Protein AF-A0A2K3JZJ0-F1 (afdb_monomer_lite)

Foldseek 3Di:
DQLQEDADDQVPPCLLVVLLCSLQVHQQHAYYHCPLNQVDALNSLVSNLVSLVVVVVVCVVPVDDPNRDHQEYHCPNNPRYDPVSVVSNCVSPVNHPV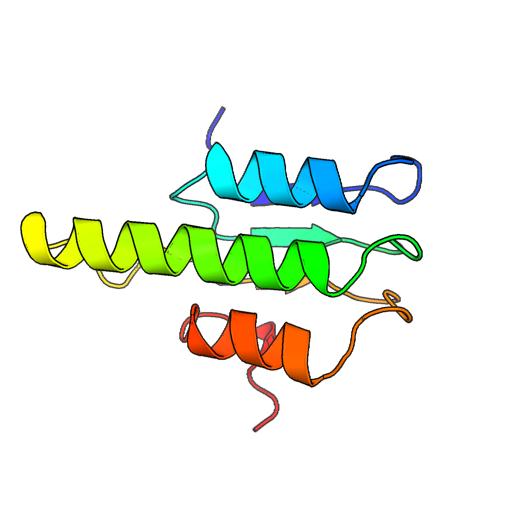PVPD

Sequence (102 aa):
MICDSATLTPMLFAADDSVIALADRCPHLRSLGLYFCKNITDRAMYSLAQSKVNNKMWRSVNGGNDEDGLRTLNISQCTSLSPSAVQAVCDSSPALHTCSGR

Radius of gyration: 12.89 Å; chains: 1; bounding box: 30×39×29 Å

Structure (mmCIF, N/CA/C/O backbone):
data_AF-A0A2K3JZJ0-F1
#
_entry.id   AF-A0A2K3JZJ0-F1
#
loop_
_atom_site.group_PDB
_atom_site.id
_atom_site.type_symbol
_atom_site.label_atom_id
_atom_site.label_alt_id
_atom_site.label_comp_id
_atom_site.label_asym_id
_atom_site.label_entity_id
_atom_site.label_seq_id
_atom_site.pdbx_PDB_ins_code
_atom_site.Cartn_x
_atom_site.Cartn_y
_atom_site.Cartn_z
_atom_site.occupancy
_atom_site.B_iso_or_equiv
_atom_site.auth_seq_id
_atom_site.auth_comp_id
_atom_site.auth_asym_id
_atom_site.auth_atom_id
_atom_site.pdbx_PDB_model_num
ATOM 1 N N . MET A 1 1 ? 19.833 -6.492 -10.865 1.00 45.44 1 MET A N 1
ATOM 2 C CA . MET A 1 1 ? 18.818 -5.625 -10.230 1.00 45.44 1 MET A CA 1
ATOM 3 C C . MET A 1 1 ? 17.987 -6.524 -9.346 1.00 45.44 1 MET A C 1
ATOM 5 O O . MET A 1 1 ? 17.348 -7.423 -9.871 1.00 45.44 1 MET A O 1
ATOM 9 N N . ILE A 1 2 ? 18.107 -6.387 -8.031 1.00 51.91 2 ILE A N 1
ATOM 10 C CA . ILE A 1 2 ? 17.410 -7.266 -7.096 1.00 51.91 2 ILE A CA 1
ATOM 11 C C . ILE A 1 2 ? 16.075 -6.588 -6.766 1.00 51.91 2 ILE A C 1
ATOM 13 O O . ILE A 1 2 ? 16.055 -5.489 -6.223 1.00 51.91 2 ILE A O 1
ATOM 17 N N . CYS A 1 3 ? 14.976 -7.217 -7.178 1.00 64.75 3 CYS A N 1
ATOM 18 C CA . CYS A 1 3 ? 13.589 -6.746 -7.068 1.00 64.75 3 CYS A CA 1
ATOM 19 C C . CYS A 1 3 ? 13.046 -6.787 -5.616 1.00 64.75 3 CYS A C 1
ATOM 21 O O . CYS A 1 3 ? 11.861 -7.022 -5.417 1.00 64.75 3 CYS A O 1
ATOM 23 N N . ASP A 1 4 ? 13.884 -6.615 -4.588 1.00 70.31 4 ASP A N 1
ATOM 24 C CA . ASP A 1 4 ? 13.450 -6.693 -3.183 1.00 70.31 4 ASP A CA 1
ATOM 25 C C . ASP A 1 4 ? 12.782 -5.398 -2.698 1.00 70.31 4 ASP A C 1
ATOM 27 O O . ASP A 1 4 ? 11.940 -5.436 -1.801 1.00 70.31 4 ASP A O 1
ATOM 31 N N . SER A 1 5 ? 13.139 -4.241 -3.267 1.00 75.12 5 SER A N 1
ATOM 32 C CA . SER A 1 5 ? 12.583 -2.943 -2.877 1.00 75.12 5 SER A CA 1
ATOM 33 C C . SER A 1 5 ? 12.380 -2.028 -4.082 1.00 75.12 5 SER A C 1
ATOM 35 O O . SER A 1 5 ? 13.263 -1.921 -4.932 1.00 75.12 5 SER A O 1
ATOM 37 N N . ALA A 1 6 ? 11.244 -1.334 -4.132 1.00 78.12 6 ALA A N 1
ATOM 38 C CA . ALA A 1 6 ? 10.946 -0.320 -5.138 1.00 78.12 6 ALA A CA 1
ATOM 39 C C . ALA A 1 6 ? 10.323 0.925 -4.491 1.00 78.12 6 ALA A C 1
ATOM 41 O O . ALA A 1 6 ? 9.507 0.813 -3.579 1.00 78.12 6 ALA A O 1
ATOM 42 N N . THR A 1 7 ? 10.672 2.115 -4.983 1.00 76.19 7 THR A N 1
ATOM 43 C CA . THR A 1 7 ? 10.076 3.384 -4.537 1.00 76.19 7 THR A CA 1
ATOM 44 C C . THR A 1 7 ? 9.586 4.162 -5.751 1.00 76.19 7 THR A C 1
ATOM 46 O O . THR A 1 7 ? 10.379 4.496 -6.629 1.00 76.19 7 THR A O 1
ATOM 49 N N . LEU A 1 8 ? 8.289 4.458 -5.792 1.00 72.25 8 LEU A N 1
ATOM 50 C CA . LEU A 1 8 ? 7.668 5.328 -6.783 1.00 72.25 8 LEU A CA 1
ATOM 51 C C . LEU A 1 8 ? 7.572 6.747 -6.218 1.00 72.25 8 LEU A C 1
ATOM 53 O O . LEU A 1 8 ? 7.144 6.956 -5.081 1.00 72.25 8 LEU A O 1
ATOM 57 N N . THR A 1 9 ? 7.999 7.723 -7.013 1.00 66.62 9 THR A N 1
ATOM 58 C CA . THR A 1 9 ? 7.922 9.147 -6.683 1.00 66.62 9 THR A CA 1
ATOM 59 C C . THR A 1 9 ? 6.691 9.784 -7.335 1.00 66.62 9 THR A C 1
ATOM 61 O O . THR A 1 9 ? 6.226 9.320 -8.380 1.00 66.62 9 THR A O 1
ATOM 64 N N . PRO A 1 10 ? 6.158 10.878 -6.761 1.00 60.53 10 PRO A N 1
ATOM 65 C CA . PRO A 1 10 ? 4.879 11.471 -7.169 1.00 60.53 10 PRO A CA 1
ATOM 66 C C . PRO A 1 10 ? 4.843 12.043 -8.595 1.00 60.53 10 PRO A C 1
ATOM 68 O O . PRO A 1 10 ? 3.781 12.434 -9.064 1.00 60.53 10 PRO A O 1
ATOM 71 N N . MET A 1 11 ? 5.978 12.098 -9.298 1.00 58.19 11 MET A N 1
ATOM 72 C CA . MET A 1 11 ? 6.056 12.582 -10.681 1.00 58.19 11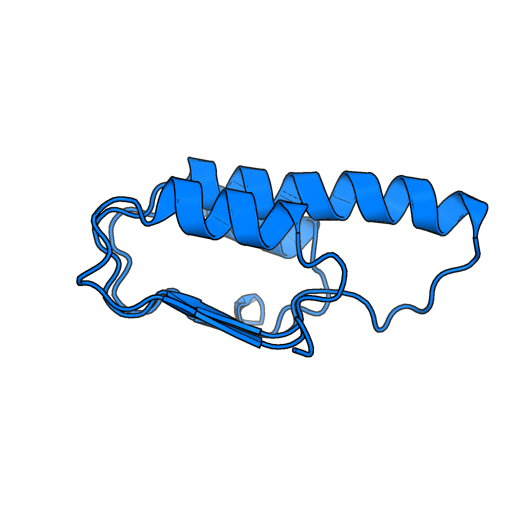 MET A CA 1
ATOM 73 C C . MET A 1 11 ? 5.648 11.525 -11.720 1.00 58.19 11 MET A C 1
ATOM 75 O O . MET A 1 11 ? 5.556 11.837 -12.906 1.00 58.19 11 MET A O 1
ATOM 79 N N . LEU A 1 12 ? 5.410 10.276 -11.304 1.00 58.94 12 LEU A N 1
ATOM 80 C CA . LEU A 1 12 ? 5.034 9.201 -12.213 1.00 58.94 12 LEU A CA 1
ATOM 81 C C . LEU A 1 12 ? 3.512 9.188 -12.418 1.00 58.94 12 LEU A C 1
ATOM 83 O O . LEU A 1 12 ? 2.757 8.686 -11.590 1.00 58.94 12 LEU A O 1
ATOM 87 N N . PHE A 1 13 ? 3.065 9.752 -13.540 1.00 55.03 13 PHE A N 1
ATOM 88 C CA . PHE A 1 13 ? 1.649 9.936 -13.890 1.00 55.03 13 PHE A CA 1
ATOM 89 C C . PHE A 1 13 ? 0.821 8.634 -13.982 1.00 55.03 13 PHE A C 1
ATOM 91 O O . PHE A 1 13 ? -0.405 8.700 -13.979 1.00 55.03 13 PHE A O 1
ATOM 98 N N . ALA A 1 14 ? 1.461 7.460 -13.991 1.00 62.44 14 ALA A N 1
ATOM 99 C CA . ALA A 1 14 ? 0.816 6.145 -14.017 1.00 62.44 14 ALA A CA 1
ATOM 100 C C . ALA A 1 14 ? 1.211 5.302 -12.789 1.00 62.44 14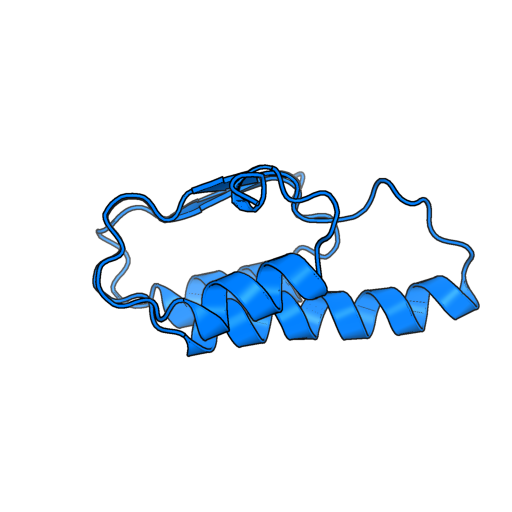 ALA A C 1
ATOM 102 O O . ALA A 1 14 ? 1.862 4.259 -12.904 1.00 62.44 14 ALA A O 1
ATOM 103 N N . ALA A 1 15 ? 0.865 5.787 -11.591 1.00 74.81 15 ALA A N 1
ATOM 104 C CA . ALA A 1 15 ? 1.191 5.113 -10.331 1.00 74.81 15 ALA A CA 1
ATOM 105 C C . ALA A 1 15 ? 0.595 3.695 -10.259 1.00 74.81 15 ALA A C 1
ATOM 107 O O . ALA A 1 15 ? 1.302 2.771 -9.863 1.00 74.81 15 ALA A O 1
ATOM 108 N N . ASP A 1 16 ? -0.652 3.507 -10.709 1.00 83.00 16 ASP A N 1
ATOM 109 C CA . ASP A 1 16 ? -1.301 2.192 -10.695 1.00 83.00 16 ASP A CA 1
ATOM 110 C C . ASP A 1 16 ? -0.590 1.188 -11.608 1.00 83.00 16 ASP A C 1
ATOM 112 O O . ASP A 1 16 ? -0.178 0.129 -11.141 1.00 83.00 16 ASP A O 1
ATOM 116 N N . ASP A 1 17 ? -0.371 1.531 -12.881 1.00 84.06 17 ASP A N 1
ATOM 117 C CA . ASP A 1 17 ? 0.308 0.647 -13.841 1.00 84.06 17 ASP A CA 1
ATOM 118 C C . ASP A 1 17 ? 1.727 0.289 -13.398 1.00 84.06 17 ASP A C 1
ATOM 120 O O . ASP A 1 17 ? 2.178 -0.840 -13.579 1.00 84.06 17 ASP A O 1
ATOM 124 N N . SER A 1 18 ? 2.423 1.232 -12.763 1.00 82.69 18 SER A N 1
ATOM 125 C CA . SER A 1 18 ? 3.767 1.001 -12.232 1.00 82.69 18 SER A CA 1
ATOM 126 C C . SER A 1 18 ? 3.753 -0.012 -11.091 1.00 82.69 18 SER A C 1
ATOM 128 O O . SER A 1 18 ? 4.599 -0.904 -11.042 1.00 82.69 18 SER A O 1
ATOM 130 N N . VAL A 1 19 ? 2.773 0.086 -10.189 1.00 83.81 19 VAL A N 1
ATOM 131 C CA . VAL A 1 19 ? 2.587 -0.883 -9.105 1.00 83.81 19 VAL A CA 1
ATOM 132 C C . VAL A 1 19 ? 2.170 -2.247 -9.643 1.00 83.81 19 VAL A C 1
ATOM 134 O O . VAL A 1 19 ? 2.709 -3.256 -9.195 1.00 83.81 19 VAL A O 1
ATOM 137 N N . ILE A 1 20 ? 1.268 -2.290 -10.625 1.00 85.50 20 ILE A N 1
ATOM 138 C CA . ILE A 1 20 ? 0.837 -3.525 -11.292 1.00 85.50 20 ILE A CA 1
ATOM 139 C C . ILE A 1 20 ? 2.039 -4.207 -11.956 1.00 85.50 20 ILE A C 1
ATOM 141 O O . ILE A 1 20 ? 2.283 -5.390 -11.730 1.00 85.50 20 ILE A O 1
ATOM 145 N N . ALA A 1 21 ? 2.841 -3.452 -12.709 1.00 83.88 21 ALA A N 1
ATOM 146 C CA . ALA A 1 21 ? 4.036 -3.967 -13.365 1.00 83.88 21 ALA A CA 1
ATOM 147 C C . ALA A 1 21 ? 5.085 -4.462 -12.360 1.00 83.88 21 ALA A C 1
ATOM 149 O O . ALA A 1 21 ? 5.729 -5.478 -12.608 1.00 83.88 21 ALA A O 1
ATOM 150 N N . LEU A 1 22 ? 5.256 -3.780 -11.222 1.00 81.50 22 LEU A N 1
ATOM 151 C CA . LEU A 1 22 ? 6.130 -4.247 -10.142 1.00 81.50 22 LEU A CA 1
ATOM 152 C C . LEU A 1 22 ? 5.599 -5.529 -9.500 1.00 81.50 22 LEU A C 1
ATOM 154 O O . LEU A 1 22 ? 6.378 -6.443 -9.258 1.00 81.50 22 LEU A O 1
ATOM 158 N N . ALA A 1 23 ? 4.293 -5.617 -9.254 1.00 80.31 23 ALA A N 1
ATOM 159 C CA . ALA A 1 23 ? 3.668 -6.811 -8.699 1.00 80.31 23 ALA A CA 1
ATOM 160 C C . ALA A 1 23 ? 3.846 -8.024 -9.622 1.00 80.31 23 ALA A C 1
ATOM 162 O O . ALA A 1 23 ? 4.055 -9.130 -9.133 1.00 80.31 23 ALA A O 1
ATOM 163 N N . ASP A 1 24 ? 3.772 -7.816 -10.935 1.00 80.81 24 ASP A N 1
ATOM 164 C CA . ASP A 1 24 ? 3.923 -8.867 -11.942 1.00 80.81 24 ASP A CA 1
ATOM 165 C C . ASP A 1 24 ? 5.395 -9.266 -12.151 1.00 80.81 24 ASP A C 1
ATOM 167 O O . ASP A 1 24 ? 5.736 -10.447 -12.181 1.00 80.81 24 ASP A O 1
ATOM 171 N N . ARG A 1 25 ? 6.303 -8.281 -12.220 1.00 78.75 25 ARG A N 1
ATOM 172 C CA . ARG A 1 25 ? 7.729 -8.517 -12.511 1.00 78.75 25 ARG A CA 1
ATOM 173 C C . ARG A 1 25 ? 8.585 -8.852 -11.291 1.00 78.75 25 ARG A C 1
ATOM 175 O O . ARG A 1 25 ? 9.656 -9.429 -11.463 1.00 78.75 25 ARG A O 1
ATOM 182 N N . CYS A 1 26 ? 8.165 -8.477 -10.084 1.00 77.44 26 CYS A N 1
ATOM 183 C CA . CYS A 1 26 ? 8.927 -8.682 -8.852 1.00 77.44 26 CYS A CA 1
ATOM 184 C C . CYS A 1 26 ? 8.160 -9.601 -7.869 1.00 77.44 26 CYS A C 1
ATOM 186 O O . CYS A 1 26 ? 7.564 -9.113 -6.906 1.00 77.44 26 CYS A O 1
ATOM 188 N N . PRO A 1 27 ? 8.215 -10.939 -8.034 1.00 73.12 27 PRO A N 1
ATOM 189 C CA . PRO A 1 27 ? 7.558 -11.887 -7.120 1.00 73.12 27 PRO A CA 1
ATOM 190 C C . PRO A 1 27 ? 8.162 -11.888 -5.703 1.00 73.12 27 PRO A C 1
ATOM 192 O O . PRO A 1 27 ? 7.472 -12.192 -4.732 1.00 73.12 27 PRO A O 1
ATOM 195 N N . HIS A 1 28 ? 9.429 -11.483 -5.574 1.00 75.00 28 HIS A N 1
ATOM 196 C CA . HIS A 1 28 ? 10.157 -11.380 -4.303 1.00 75.00 28 HIS A CA 1
ATOM 197 C C . HIS A 1 28 ? 10.115 -9.973 -3.684 1.00 75.00 28 HIS A C 1
ATOM 199 O O . HIS A 1 28 ? 10.921 -9.660 -2.815 1.00 75.00 28 HIS A O 1
ATOM 205 N N . LEU A 1 29 ? 9.207 -9.092 -4.121 1.00 77.81 29 LEU A N 1
ATOM 206 C CA . LEU A 1 29 ? 9.156 -7.720 -3.613 1.00 77.81 29 LEU A CA 1
ATOM 207 C C . LEU A 1 29 ? 8.853 -7.701 -2.107 1.00 77.81 29 LEU A C 1
ATOM 209 O O . LEU A 1 29 ? 7.775 -8.112 -1.672 1.00 77.81 29 LEU A O 1
ATOM 213 N N . ARG A 1 30 ? 9.795 -7.180 -1.313 1.00 83.19 30 ARG A N 1
ATOM 214 C CA . ARG A 1 30 ? 9.707 -7.056 0.152 1.00 83.19 30 ARG A CA 1
ATOM 215 C C . ARG A 1 30 ? 9.320 -5.651 0.592 1.00 83.19 30 ARG A C 1
ATOM 217 O O . ARG A 1 30 ? 8.656 -5.507 1.612 1.00 83.19 30 ARG A O 1
ATOM 224 N N . SER A 1 31 ? 9.707 -4.618 -0.144 1.00 84.50 31 SER A N 1
ATOM 225 C CA . SER A 1 31 ? 9.452 -3.229 0.238 1.00 84.50 31 SER A CA 1
ATOM 226 C C . SER A 1 31 ? 8.928 -2.415 -0.940 1.00 84.50 31 SER A C 1
ATOM 228 O O . SER A 1 31 ? 9.508 -2.426 -2.021 1.00 84.50 31 SER A O 1
ATOM 230 N N . LEU A 1 32 ? 7.835 -1.686 -0.733 1.00 84.81 32 LEU A N 1
ATOM 231 C CA . LEU A 1 32 ? 7.267 -0.790 -1.735 1.00 84.81 32 LEU A CA 1
ATOM 232 C C . LEU A 1 32 ? 6.964 0.579 -1.121 1.00 84.81 32 LEU A C 1
ATOM 234 O O . LEU A 1 32 ? 6.185 0.689 -0.174 1.00 84.81 32 LEU A O 1
ATOM 238 N N . GLY A 1 33 ? 7.575 1.627 -1.666 1.00 83.62 33 GLY A N 1
ATOM 239 C CA . GLY A 1 33 ? 7.325 3.016 -1.290 1.00 83.62 33 GLY A CA 1
ATOM 240 C C . GLY A 1 33 ? 6.479 3.745 -2.330 1.00 83.62 33 GLY A C 1
ATOM 241 O O . GLY A 1 33 ? 6.875 3.824 -3.485 1.00 83.62 33 GLY A O 1
ATOM 242 N N . LEU A 1 34 ? 5.341 4.302 -1.921 1.00 77.38 34 LEU A N 1
ATOM 243 C CA . LEU A 1 34 ? 4.367 5.014 -2.762 1.00 77.38 34 LEU A CA 1
ATOM 244 C C . LEU A 1 34 ? 4.127 6.421 -2.207 1.00 77.38 34 LEU A C 1
ATOM 246 O O . LEU A 1 34 ? 3.005 6.847 -1.944 1.00 77.38 34 LEU A O 1
ATOM 250 N N . TYR A 1 35 ? 5.214 7.130 -1.933 1.00 73.38 35 TYR A N 1
ATOM 251 C CA . TYR A 1 35 ? 5.160 8.387 -1.202 1.00 73.38 35 TYR A CA 1
ATOM 252 C C . TYR A 1 35 ? 4.517 9.495 -2.046 1.00 73.38 35 TYR A C 1
ATOM 254 O O . TYR A 1 35 ? 4.925 9.725 -3.183 1.00 73.38 35 TYR A O 1
ATOM 262 N N . PHE A 1 36 ? 3.524 10.200 -1.487 1.00 69.88 36 PHE A N 1
ATOM 263 C CA . PHE A 1 36 ? 2.783 11.273 -2.173 1.00 69.88 36 PHE A CA 1
ATOM 264 C C . PHE A 1 36 ? 2.084 10.861 -3.483 1.00 69.88 36 PHE A C 1
ATOM 266 O O . PHE A 1 36 ? 1.680 11.723 -4.269 1.00 69.88 36 PHE A O 1
ATOM 273 N N . CYS A 1 37 ? 1.877 9.567 -3.727 1.00 72.75 37 CYS A N 1
ATOM 274 C CA . CYS A 1 37 ? 1.125 9.098 -4.885 1.00 72.75 37 CYS A CA 1
ATOM 275 C C . CYS A 1 37 ? -0.381 9.351 -4.686 1.00 72.75 37 CYS A C 1
ATOM 277 O O . CYS A 1 37 ? -1.124 8.470 -4.277 1.00 72.75 37 CYS A O 1
ATOM 279 N N . LYS A 1 38 ? -0.864 10.560 -4.999 1.00 70.88 38 LYS A N 1
ATOM 280 C CA . LYS A 1 38 ? -2.304 10.896 -4.915 1.00 70.88 38 LYS A CA 1
ATOM 281 C C . LYS A 1 38 ? -3.163 10.192 -5.967 1.00 70.88 38 LYS A C 1
ATOM 283 O O . LYS A 1 38 ? -4.369 10.062 -5.784 1.00 70.88 38 LYS A O 1
ATOM 288 N N . ASN A 1 39 ? -2.533 9.761 -7.057 1.00 77.00 39 ASN A N 1
ATOM 289 C CA . ASN A 1 39 ? -3.199 9.125 -8.188 1.00 77.00 39 ASN A CA 1
ATOM 290 C C . ASN A 1 39 ? -3.233 7.594 -8.088 1.00 77.00 39 ASN A C 1
ATOM 292 O O . ASN A 1 39 ? -3.657 6.947 -9.039 1.00 77.00 39 ASN A O 1
ATOM 296 N N . ILE A 1 40 ? -2.740 7.019 -6.984 1.00 83.81 40 ILE A N 1
ATOM 297 C CA . ILE A 1 40 ? -2.847 5.580 -6.761 1.00 83.81 40 ILE A CA 1
ATOM 298 C C . ILE A 1 40 ? -4.241 5.242 -6.246 1.00 83.81 40 ILE A C 1
ATOM 300 O O . ILE A 1 40 ? -4.773 5.933 -5.373 1.00 83.81 40 ILE A O 1
ATOM 304 N N . THR A 1 41 ? -4.822 4.181 -6.783 1.00 87.81 41 THR A N 1
ATOM 305 C CA . THR A 1 41 ? -6.171 3.743 -6.443 1.00 87.81 41 THR A CA 1
ATOM 306 C C . THR A 1 41 ? -6.169 2.339 -5.860 1.00 87.81 41 THR A C 1
ATOM 308 O O . THR A 1 41 ? -5.172 1.609 -5.882 1.00 87.81 41 THR A O 1
ATOM 311 N N . ASP A 1 42 ? -7.333 1.926 -5.365 1.00 89.62 42 ASP A N 1
ATOM 312 C CA . ASP A 1 42 ? -7.574 0.574 -4.864 1.00 89.62 42 ASP A CA 1
ATOM 313 C C . ASP A 1 42 ? -7.170 -0.511 -5.875 1.00 89.62 42 ASP A C 1
ATOM 315 O O . ASP A 1 42 ? -6.765 -1.608 -5.491 1.00 89.62 42 ASP A O 1
ATOM 319 N N . ARG A 1 43 ? -7.215 -0.199 -7.177 1.00 89.00 43 ARG A N 1
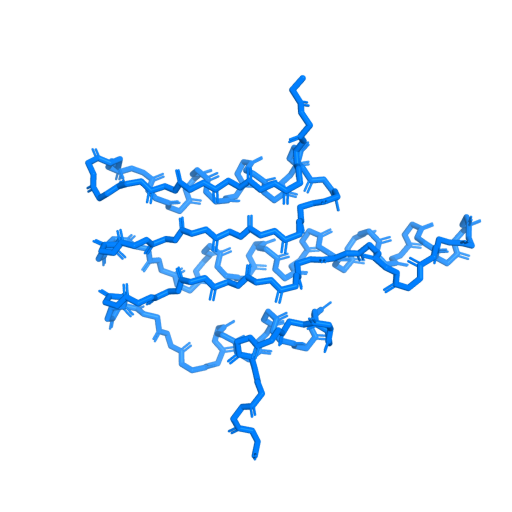ATOM 320 C CA . ARG A 1 43 ? -6.852 -1.120 -8.257 1.00 89.00 43 ARG A CA 1
ATOM 321 C C . ARG A 1 43 ? -5.401 -1.597 -8.156 1.00 89.00 43 ARG A C 1
ATOM 323 O O . ARG A 1 43 ? -5.149 -2.789 -8.337 1.00 89.00 43 ARG A O 1
ATOM 330 N N . ALA A 1 44 ? -4.467 -0.712 -7.808 1.00 87.56 44 ALA A N 1
ATOM 331 C CA . ALA A 1 44 ? -3.071 -1.083 -7.584 1.00 87.56 44 ALA A CA 1
ATOM 332 C C . ALA A 1 44 ? -2.909 -2.036 -6.395 1.00 87.56 44 ALA A C 1
ATOM 334 O O . ALA A 1 44 ? -2.189 -3.031 -6.483 1.00 87.56 44 ALA A O 1
ATOM 335 N N . MET A 1 45 ? -3.623 -1.766 -5.299 1.00 88.69 45 MET A N 1
ATOM 336 C CA . MET A 1 45 ? -3.602 -2.602 -4.096 1.00 88.69 45 MET A CA 1
ATOM 337 C C . MET A 1 45 ? -4.184 -3.991 -4.373 1.00 88.69 45 MET A C 1
ATOM 339 O O . MET A 1 45 ? -3.559 -4.999 -4.048 1.00 88.69 45 MET A O 1
ATOM 343 N N . TYR A 1 46 ? -5.328 -4.073 -5.057 1.00 89.38 46 TYR A N 1
ATOM 344 C CA . TYR A 1 46 ? -5.905 -5.358 -5.454 1.00 89.38 46 TYR A CA 1
ATOM 345 C C . TYR A 1 46 ? -4.995 -6.146 -6.397 1.00 89.38 46 TYR A C 1
ATOM 347 O O . TYR A 1 46 ? -4.957 -7.373 -6.312 1.00 89.38 46 TYR A O 1
ATOM 355 N N . SER A 1 47 ? -4.252 -5.476 -7.279 1.00 87.81 47 SER A N 1
ATOM 356 C CA . SER A 1 47 ? -3.283 -6.152 -8.144 1.00 87.81 47 SER A CA 1
ATOM 357 C C . SER A 1 47 ? -2.093 -6.705 -7.358 1.00 87.81 47 SER A C 1
ATOM 359 O O . SER A 1 47 ? -1.675 -7.835 -7.605 1.00 87.81 47 SER A O 1
ATOM 361 N N . LEU A 1 48 ? -1.568 -5.948 -6.386 1.00 83.69 48 LEU A N 1
ATOM 362 C CA . LEU A 1 48 ? -0.518 -6.425 -5.476 1.00 83.69 48 LEU A CA 1
ATOM 363 C C . LEU A 1 48 ? -0.977 -7.649 -4.678 1.00 83.69 48 LEU A C 1
ATOM 365 O O . LEU A 1 48 ? -0.241 -8.630 -4.566 1.00 83.69 48 LEU A O 1
ATOM 369 N N . ALA A 1 49 ? -2.198 -7.598 -4.144 1.00 85.00 49 ALA A N 1
ATOM 370 C CA . ALA A 1 49 ? -2.816 -8.702 -3.422 1.00 85.00 49 ALA A CA 1
ATOM 371 C C . ALA A 1 49 ? -2.944 -9.954 -4.313 1.00 85.00 49 ALA A C 1
ATOM 373 O O . ALA A 1 49 ? -2.466 -11.029 -3.951 1.00 85.00 49 ALA A O 1
ATOM 374 N N . GLN A 1 50 ? -3.501 -9.803 -5.519 1.00 83.12 50 GLN A N 1
ATOM 375 C CA . GLN A 1 50 ? -3.706 -10.909 -6.462 1.00 83.12 50 GLN A CA 1
ATOM 376 C C . GLN A 1 50 ? -2.403 -11.536 -6.966 1.00 83.12 50 GLN A C 1
ATOM 378 O O . GLN A 1 50 ? -2.305 -12.763 -7.006 1.00 83.12 50 GLN A O 1
ATOM 383 N N . SER A 1 51 ? -1.384 -10.734 -7.294 1.00 77.94 51 SER A N 1
ATOM 384 C CA . SER A 1 51 ? -0.087 -11.274 -7.732 1.00 77.94 51 SER A CA 1
ATOM 385 C C . SER A 1 51 ? 0.525 -12.208 -6.675 1.00 77.94 51 SER A C 1
ATOM 387 O O . SER A 1 51 ? 1.077 -13.273 -6.983 1.00 77.94 51 SER A O 1
ATOM 389 N N . LYS A 1 52 ? 0.340 -11.877 -5.392 1.00 70.50 52 LYS A N 1
ATOM 390 C CA . LYS A 1 52 ? 0.763 -12.738 -4.285 1.00 70.50 52 LYS A CA 1
ATOM 391 C C . LYS A 1 52 ? -0.078 -13.993 -4.113 1.00 70.50 52 LYS A C 1
ATOM 393 O O . LYS A 1 52 ? 0.482 -15.028 -3.765 1.00 70.50 52 LYS A O 1
ATOM 398 N N . VAL A 1 53 ? -1.389 -13.935 -4.337 1.00 67.50 53 VAL A N 1
ATOM 399 C CA . VAL A 1 53 ? -2.253 -15.128 -4.289 1.00 67.50 53 VAL A CA 1
ATOM 400 C C . VAL A 1 53 ? -1.836 -16.131 -5.367 1.00 67.50 53 VAL A C 1
ATOM 402 O O . VAL A 1 53 ? -1.678 -17.316 -5.068 1.00 67.50 53 VAL A O 1
ATOM 405 N N . ASN A 1 54 ? -1.532 -15.655 -6.576 1.00 64.06 54 ASN A N 1
ATOM 406 C CA . ASN A 1 54 ? -1.000 -16.499 -7.649 1.00 64.06 54 ASN A CA 1
ATOM 407 C C . ASN A 1 54 ? 0.342 -17.139 -7.255 1.00 64.06 54 ASN A C 1
ATOM 409 O O . ASN A 1 54 ? 0.556 -18.331 -7.479 1.00 64.06 54 ASN A O 1
ATOM 413 N N . ASN A 1 55 ? 1.213 -16.387 -6.574 1.00 62.47 55 ASN A N 1
ATOM 414 C CA . ASN A 1 55 ? 2.450 -16.935 -6.018 1.00 62.47 55 ASN A CA 1
ATOM 415 C C . ASN A 1 55 ? 2.203 -17.930 -4.869 1.00 62.47 55 ASN A C 1
ATOM 417 O O . ASN A 1 55 ? 2.910 -18.928 -4.787 1.00 62.47 55 ASN A O 1
ATOM 421 N N . LYS A 1 56 ? 1.201 -17.735 -3.999 1.00 62.91 56 LYS A N 1
ATOM 422 C CA . LYS A 1 56 ? 0.832 -18.713 -2.951 1.00 62.91 56 LYS A CA 1
ATOM 423 C C . LYS A 1 56 ? 0.357 -20.041 -3.543 1.00 62.91 56 LYS A C 1
ATOM 425 O O . LYS A 1 56 ? 0.725 -21.097 -3.028 1.00 62.91 56 LYS A O 1
ATOM 430 N N . MET A 1 57 ? -0.404 -19.993 -4.637 1.00 58.47 57 MET A N 1
ATOM 431 C CA . MET A 1 57 ? -0.805 -21.191 -5.381 1.00 58.47 57 MET A CA 1
ATOM 432 C C . MET A 1 57 ? 0.430 -21.936 -5.916 1.00 58.47 57 MET A C 1
ATOM 434 O O . MET A 1 57 ? 0.555 -23.137 -5.701 1.00 58.47 57 MET A O 1
ATOM 438 N N . TRP A 1 58 ? 1.395 -21.219 -6.512 1.00 49.50 58 TRP A N 1
ATOM 439 C CA . TRP A 1 58 ? 2.686 -21.783 -6.940 1.00 49.50 58 TRP A CA 1
ATOM 440 C C . TRP A 1 58 ? 3.529 -22.321 -5.766 1.00 49.50 58 TRP A C 1
ATOM 442 O O . TRP A 1 58 ? 4.174 -23.363 -5.882 1.00 49.50 58 TRP A O 1
ATOM 452 N N . ARG A 1 59 ? 3.483 -21.670 -4.597 1.00 55.75 59 ARG A N 1
ATOM 453 C CA . ARG A 1 59 ? 4.185 -22.104 -3.374 1.00 55.75 59 ARG A CA 1
ATOM 454 C C . ARG A 1 59 ? 3.673 -23.428 -2.820 1.00 55.75 59 ARG A C 1
ATOM 456 O O . ARG A 1 59 ? 4.492 -24.178 -2.299 1.00 55.75 59 ARG A O 1
ATOM 463 N N . SER A 1 60 ? 2.379 -23.741 -2.958 1.00 59.03 60 SER A N 1
ATOM 464 C CA . SER A 1 60 ? 1.854 -25.071 -2.586 1.00 59.03 60 SER A CA 1
ATOM 465 C C . SER A 1 60 ? 2.448 -26.193 -3.438 1.00 59.03 60 SER A C 1
ATOM 467 O O . SER A 1 60 ? 2.518 -27.328 -2.981 1.00 59.03 60 SER A O 1
ATOM 469 N N . VAL A 1 61 ? 2.904 -25.880 -4.655 1.00 57.78 61 VAL A N 1
ATOM 470 C CA . VAL A 1 61 ? 3.527 -26.855 -5.559 1.00 57.78 61 VAL A CA 1
ATOM 471 C C . VAL A 1 61 ? 5.029 -27.015 -5.278 1.00 57.78 61 VAL A C 1
ATOM 473 O O . VAL A 1 61 ? 5.563 -28.096 -5.492 1.00 57.78 61 VAL A O 1
ATOM 476 N N . ASN A 1 62 ? 5.709 -25.972 -4.777 1.00 55.38 62 ASN A N 1
ATOM 477 C CA . ASN A 1 62 ? 7.179 -25.930 -4.673 1.00 55.38 62 ASN A CA 1
ATOM 478 C C . ASN A 1 62 ? 7.765 -25.721 -3.260 1.00 55.38 62 ASN A C 1
ATOM 480 O O . ASN A 1 62 ? 8.974 -25.550 -3.135 1.00 55.38 62 ASN A O 1
ATOM 484 N N . GLY A 1 63 ? 6.959 -25.731 -2.192 1.00 56.03 63 GLY A N 1
ATOM 485 C CA . GLY A 1 63 ? 7.470 -25.634 -0.815 1.00 56.03 63 GLY A CA 1
ATOM 486 C C . GLY A 1 63 ? 8.213 -24.321 -0.528 1.00 56.03 63 GLY A C 1
ATOM 487 O O . GLY A 1 63 ? 9.299 -24.333 0.042 1.00 56.03 63 GLY A O 1
ATOM 488 N N . GLY A 1 64 ? 7.669 -23.185 -0.975 1.00 54.34 64 GLY A N 1
ATOM 489 C CA . GLY A 1 64 ? 8.323 -21.880 -0.824 1.00 54.34 64 GLY A CA 1
ATOM 490 C C . GLY A 1 64 ? 8.311 -21.346 0.616 1.00 54.34 64 GLY A C 1
ATOM 491 O O . GLY A 1 64 ? 7.270 -21.358 1.273 1.00 54.34 64 GLY A O 1
ATOM 492 N N . ASN A 1 65 ? 9.457 -20.826 1.066 1.00 54.94 65 ASN A N 1
ATOM 493 C CA . ASN A 1 65 ? 9.712 -20.298 2.414 1.00 54.94 65 ASN A CA 1
ATOM 494 C C . ASN A 1 65 ? 8.791 -19.114 2.775 1.00 54.94 65 ASN A C 1
ATOM 496 O O . ASN A 1 65 ? 8.554 -18.220 1.960 1.00 54.94 65 ASN A O 1
ATOM 500 N N . ASP A 1 66 ? 8.297 -19.045 4.017 1.00 57.53 66 ASP A N 1
ATOM 501 C CA . ASP A 1 66 ? 7.401 -17.993 4.564 1.00 57.53 66 ASP A CA 1
ATOM 502 C C . ASP A 1 66 ? 7.962 -16.561 4.528 1.00 57.53 66 ASP A C 1
ATOM 504 O O . ASP A 1 66 ? 7.288 -15.597 4.885 1.00 57.53 66 ASP A O 1
ATOM 508 N N . GLU A 1 67 ? 9.187 -16.401 4.037 1.00 57.75 67 GLU A N 1
ATOM 509 C CA . GLU A 1 67 ? 9.886 -15.125 3.960 1.00 57.75 67 GLU A CA 1
ATOM 510 C C . GLU A 1 67 ? 9.589 -14.330 2.685 1.00 57.75 67 GLU A C 1
ATOM 512 O O . GLU A 1 67 ? 9.888 -13.134 2.63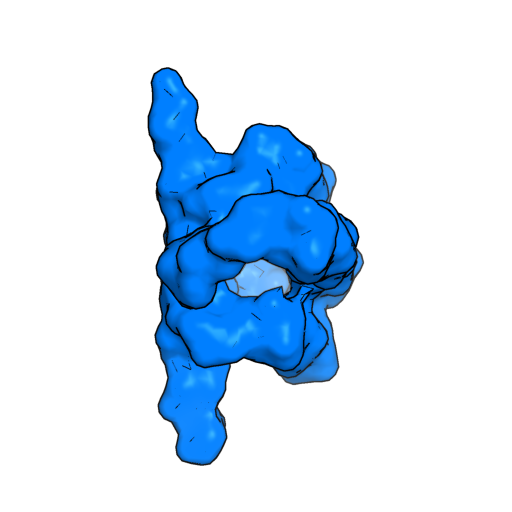0 1.00 57.75 67 GLU A O 1
ATOM 517 N N . ASP A 1 68 ? 8.999 -14.979 1.676 1.00 64.19 68 ASP A N 1
ATOM 518 C CA . ASP A 1 68 ? 8.659 -14.343 0.407 1.00 64.19 68 ASP A CA 1
ATOM 519 C C . ASP A 1 68 ? 7.333 -13.586 0.492 1.00 64.19 68 ASP A C 1
ATOM 521 O O . ASP A 1 68 ? 6.234 -14.143 0.426 1.00 64.19 68 ASP A O 1
ATOM 525 N N . GLY A 1 69 ? 7.461 -12.270 0.631 1.00 70.88 69 GLY A N 1
ATOM 526 C CA . GLY A 1 69 ? 6.374 -11.329 0.472 1.00 70.88 69 GLY A CA 1
ATOM 527 C C . GLY A 1 69 ? 6.724 -9.927 0.960 1.00 70.88 69 GLY A C 1
ATOM 528 O O . GLY A 1 69 ? 7.566 -9.734 1.826 1.00 70.88 69 GLY A O 1
ATOM 529 N N . LEU A 1 70 ? 6.005 -8.943 0.421 1.00 78.25 70 LEU A N 1
ATOM 530 C CA . LEU A 1 70 ? 5.908 -7.575 0.921 1.00 78.25 70 LEU A CA 1
ATOM 531 C C . LEU A 1 70 ? 5.840 -7.525 2.457 1.00 78.25 70 LEU A C 1
ATOM 533 O O . LEU A 1 70 ? 4.852 -7.965 3.048 1.00 78.25 70 LEU A O 1
ATOM 537 N N . ARG A 1 71 ? 6.905 -6.991 3.051 1.00 82.19 71 ARG A N 1
ATOM 538 C CA . ARG A 1 71 ? 7.104 -6.699 4.474 1.00 82.19 71 ARG A CA 1
ATOM 539 C C . ARG A 1 71 ? 6.872 -5.233 4.797 1.00 82.19 71 ARG A C 1
ATOM 541 O O . ARG A 1 71 ? 6.406 -4.922 5.888 1.00 82.19 71 ARG A O 1
ATOM 548 N N . THR A 1 72 ? 7.122 -4.342 3.842 1.00 83.69 72 THR A N 1
ATOM 549 C CA . THR A 1 72 ? 6.967 -2.899 4.034 1.00 83.69 72 THR A CA 1
ATOM 550 C C . THR A 1 72 ? 6.179 -2.296 2.880 1.00 83.69 72 THR A C 1
ATOM 552 O O . THR A 1 72 ? 6.532 -2.483 1.718 1.00 83.69 72 THR A O 1
ATOM 555 N N . LEU A 1 73 ? 5.121 -1.549 3.194 1.00 84.06 73 LEU A N 1
ATOM 556 C CA . LEU A 1 73 ? 4.338 -0.793 2.217 1.00 84.06 73 LEU A CA 1
ATOM 557 C C . LEU A 1 73 ? 4.120 0.618 2.748 1.00 84.06 73 LEU A C 1
ATOM 559 O O . LEU A 1 73 ? 3.381 0.820 3.711 1.00 84.06 73 LEU A O 1
ATOM 563 N N . ASN A 1 74 ? 4.752 1.602 2.125 1.00 82.81 74 ASN A N 1
ATOM 564 C CA . ASN A 1 74 ? 4.571 2.992 2.508 1.00 82.81 74 ASN A CA 1
ATOM 565 C C . ASN A 1 74 ? 3.565 3.660 1.571 1.00 82.81 74 ASN A C 1
ATOM 567 O O . ASN A 1 74 ? 3.906 4.009 0.449 1.00 82.81 74 ASN A O 1
ATOM 571 N N . ILE A 1 75 ? 2.343 3.849 2.062 1.00 79.81 75 ILE A N 1
ATOM 572 C CA . ILE A 1 75 ? 1.252 4.576 1.392 1.00 79.81 75 ILE A CA 1
ATOM 573 C C . ILE A 1 75 ? 1.009 5.947 2.040 1.00 79.81 75 ILE A C 1
ATOM 575 O O . ILE A 1 75 ? -0.098 6.481 2.011 1.00 79.81 75 ILE A O 1
ATOM 579 N N . SER A 1 76 ? 2.032 6.526 2.675 1.00 79.81 76 SER A N 1
ATOM 580 C CA . SER A 1 76 ? 1.906 7.829 3.328 1.00 79.81 76 SER A CA 1
ATOM 581 C C . SER A 1 76 ? 1.469 8.896 2.324 1.00 79.81 76 SER A C 1
ATOM 583 O O . SER A 1 76 ? 2.011 8.995 1.219 1.00 79.81 76 SER A O 1
ATOM 585 N N . GLN A 1 77 ? 0.471 9.688 2.721 1.00 76.25 77 GLN A N 1
ATOM 586 C CA . GLN A 1 77 ? -0.161 10.723 1.898 1.00 76.25 77 GLN A CA 1
ATOM 587 C C . GLN A 1 77 ? -0.888 10.201 0.640 1.00 76.25 77 GLN A C 1
ATOM 589 O O . GLN A 1 77 ? -1.242 10.994 -0.235 1.00 76.25 77 GLN A O 1
ATOM 594 N N . CYS A 1 78 ? -1.159 8.893 0.552 1.00 77.00 78 CYS A N 1
ATOM 595 C CA . CYS A 1 78 ? -2.085 8.327 -0.430 1.00 77.00 78 CYS A CA 1
ATOM 596 C C . CYS A 1 78 ? -3.520 8.452 0.099 1.00 77.00 78 CYS A C 1
ATOM 598 O O . CYS A 1 78 ? -4.022 7.571 0.791 1.00 77.00 78 CYS A O 1
ATOM 600 N N . THR A 1 79 ? -4.183 9.566 -0.202 1.00 78.12 79 THR A N 1
ATOM 601 C CA . THR A 1 79 ? -5.546 9.857 0.284 1.00 78.12 79 THR A CA 1
ATOM 602 C C . THR A 1 79 ? -6.656 9.165 -0.509 1.00 78.12 79 THR A C 1
ATOM 604 O O . THR A 1 79 ? -7.813 9.232 -0.114 1.00 78.12 79 THR A O 1
ATOM 607 N N . SER A 1 80 ? -6.318 8.530 -1.630 1.00 83.50 80 SER A N 1
ATOM 608 C CA . SER A 1 80 ? -7.272 7.921 -2.569 1.00 83.50 80 SER A CA 1
ATOM 609 C C . SER A 1 80 ? -7.469 6.414 -2.350 1.00 83.50 80 SER A C 1
ATOM 611 O O . SER A 1 80 ? -8.129 5.765 -3.156 1.00 83.50 80 SER A O 1
ATOM 613 N N . LEU A 1 81 ? -6.879 5.850 -1.288 1.00 83.62 81 LEU A N 1
ATOM 614 C CA . LEU A 1 81 ? -6.954 4.425 -0.965 1.00 83.62 81 LEU A CA 1
ATOM 615 C C . LEU A 1 81 ? -8.036 4.144 0.075 1.00 83.62 81 LEU A C 1
ATOM 617 O O . LEU A 1 81 ? -8.053 4.737 1.156 1.00 83.62 81 LEU A O 1
ATOM 621 N N . SER A 1 82 ? -8.891 3.176 -0.228 1.00 87.94 82 SER A N 1
ATOM 622 C CA . SER A 1 82 ? -9.905 2.674 0.686 1.00 87.94 82 SER A CA 1
ATOM 623 C C . SER A 1 82 ? -9.290 1.721 1.721 1.00 87.94 82 SER A C 1
ATOM 625 O O . SER A 1 82 ? -8.433 0.898 1.377 1.00 87.94 82 SER A O 1
ATOM 627 N N . PRO A 1 83 ? -9.789 1.714 2.972 1.00 83.62 83 PRO A N 1
ATOM 628 C CA . PRO A 1 83 ? -9.357 0.760 3.996 1.00 83.62 83 PRO A CA 1
ATOM 629 C C . PRO A 1 83 ? -9.482 -0.702 3.547 1.00 83.62 83 PRO A C 1
ATOM 631 O O . PRO A 1 83 ? -8.607 -1.515 3.832 1.00 83.62 83 PRO A O 1
ATOM 634 N N . SER A 1 84 ? -10.530 -1.034 2.785 1.00 88.00 84 SER A N 1
ATOM 635 C CA . SER A 1 84 ? -10.753 -2.379 2.240 1.00 88.00 84 SER A CA 1
ATOM 636 C C . SER A 1 84 ? -9.637 -2.832 1.297 1.00 88.00 84 SER A C 1
ATOM 638 O O . SER A 1 84 ? -9.240 -3.995 1.329 1.00 88.00 84 SER A O 1
ATOM 640 N N . ALA A 1 85 ? -9.097 -1.918 0.489 1.00 87.12 85 ALA A N 1
ATOM 641 C CA . ALA A 1 85 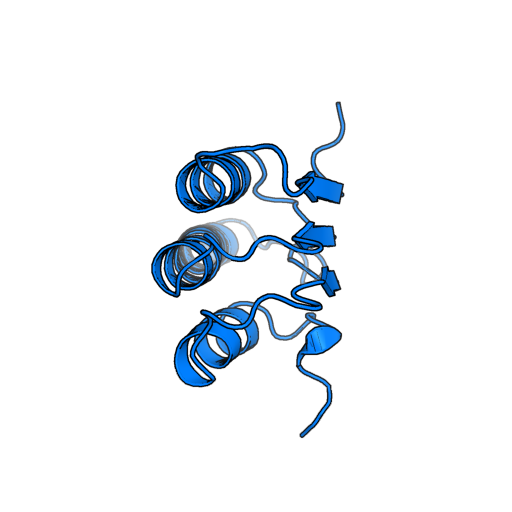? -8.025 -2.230 -0.447 1.00 87.12 85 ALA A CA 1
ATOM 642 C C . ALA A 1 85 ? -6.704 -2.494 0.290 1.00 87.12 85 ALA A C 1
ATOM 644 O O . ALA A 1 85 ? -6.008 -3.466 -0.003 1.00 87.12 85 ALA A O 1
ATOM 645 N N . VAL A 1 86 ? -6.399 -1.683 1.310 1.00 85.44 86 VAL A N 1
ATOM 646 C CA . VAL A 1 86 ? -5.252 -1.916 2.202 1.00 85.44 86 VAL A CA 1
ATOM 647 C C . VAL A 1 86 ? -5.403 -3.259 2.923 1.00 85.44 86 VAL A C 1
ATOM 649 O O . VAL A 1 86 ? -4.462 -4.054 2.955 1.00 85.44 86 VAL A O 1
ATOM 652 N N . GLN A 1 87 ? -6.605 -3.563 3.420 1.00 85.56 87 GLN A N 1
ATOM 653 C CA . GLN A 1 87 ? -6.902 -4.821 4.101 1.00 85.56 87 GLN A CA 1
ATOM 654 C C . GLN A 1 87 ? -6.712 -6.044 3.192 1.00 85.56 87 GLN A C 1
ATOM 656 O O . GLN A 1 87 ? -6.180 -7.051 3.652 1.00 85.56 87 GLN A O 1
ATOM 661 N N . ALA A 1 88 ? -7.074 -5.962 1.908 1.00 87.25 88 ALA A N 1
ATOM 662 C CA . ALA A 1 88 ? -6.855 -7.042 0.942 1.00 87.25 88 ALA A CA 1
ATOM 663 C C . ALA A 1 88 ? -5.360 -7.349 0.736 1.00 87.25 88 ALA A C 1
ATOM 665 O O . ALA A 1 88 ? -4.959 -8.516 0.657 1.00 87.25 88 ALA A O 1
ATOM 666 N N . VAL A 1 89 ? -4.513 -6.312 0.702 1.00 83.75 89 VAL A N 1
ATOM 667 C CA . VAL A 1 89 ? -3.055 -6.491 0.640 1.00 83.75 89 VAL A CA 1
ATOM 668 C C . VAL A 1 89 ? -2.539 -7.119 1.929 1.00 83.75 89 VAL A C 1
ATOM 670 O O . VAL A 1 89 ? -1.720 -8.033 1.848 1.00 83.75 89 VAL A O 1
ATOM 673 N N . CYS A 1 90 ? -3.032 -6.682 3.090 1.00 83.12 90 CYS A N 1
ATOM 674 C CA . CYS A 1 90 ? -2.694 -7.260 4.392 1.00 83.12 90 CYS A CA 1
ATOM 675 C C . CYS A 1 90 ? -3.081 -8.741 4.504 1.00 83.12 90 CYS A C 1
ATOM 677 O O . CYS A 1 90 ? -2.290 -9.544 4.986 1.00 83.12 90 CYS A O 1
ATOM 679 N N . ASP A 1 91 ? -4.264 -9.118 4.020 1.00 82.38 91 ASP A N 1
ATOM 680 C CA . ASP A 1 91 ? -4.742 -10.506 4.018 1.00 82.38 91 ASP A CA 1
ATOM 681 C C . ASP A 1 91 ? -3.869 -11.401 3.121 1.00 82.38 91 ASP A C 1
ATOM 683 O O . ASP A 1 91 ? -3.414 -12.487 3.493 1.00 82.38 91 ASP A O 1
ATOM 687 N N . SER A 1 92 ? -3.496 -10.861 1.960 1.00 79.44 92 SER A N 1
ATOM 688 C CA . SER A 1 92 ? -2.559 -11.516 1.046 1.00 79.44 92 SER A CA 1
ATOM 689 C C . SER A 1 92 ? -1.122 -11.547 1.593 1.00 79.44 92 SER A C 1
ATOM 691 O O . SER A 1 92 ? -0.332 -12.418 1.216 1.00 79.44 92 SER A O 1
ATOM 693 N N . SER A 1 93 ? -0.778 -10.620 2.494 1.00 77.31 93 SER A N 1
ATOM 694 C CA . SER A 1 93 ? 0.575 -10.326 2.984 1.00 77.31 93 SER A CA 1
ATOM 695 C C . SER A 1 93 ? 0.630 -10.251 4.515 1.00 77.31 93 SER A C 1
ATOM 697 O O . SER A 1 93 ? 0.846 -9.172 5.064 1.00 77.31 93 SER A O 1
ATOM 699 N N . PRO A 1 94 ? 0.510 -11.378 5.233 1.00 73.31 94 PRO A N 1
ATOM 700 C CA . PRO A 1 94 ? 0.512 -11.364 6.698 1.00 73.31 94 PRO A CA 1
ATOM 701 C C . PRO A 1 94 ? 1.829 -10.847 7.306 1.00 73.31 94 PRO A C 1
ATOM 703 O O . PRO A 1 94 ? 1.831 -10.349 8.424 1.00 73.31 94 PRO A O 1
ATOM 706 N N . ALA A 1 95 ? 2.940 -10.910 6.563 1.00 74.31 95 ALA A N 1
ATOM 707 C CA . ALA A 1 95 ? 4.239 -10.373 6.975 1.00 74.31 95 ALA A CA 1
ATOM 708 C C . ALA A 1 95 ? 4.370 -8.839 6.825 1.00 74.31 95 ALA A C 1
ATOM 710 O O . ALA A 1 95 ? 5.442 -8.288 7.075 1.00 74.31 95 ALA A O 1
ATOM 711 N N . LEU A 1 96 ? 3.321 -8.141 6.373 1.00 77.81 96 LEU A N 1
ATOM 712 C CA . LEU A 1 96 ? 3.361 -6.710 6.086 1.00 77.81 96 LEU A CA 1
ATOM 713 C C . LEU A 1 96 ? 3.234 -5.880 7.374 1.00 77.81 96 LEU A C 1
ATOM 715 O O . LEU A 1 96 ? 2.169 -5.804 7.982 1.00 77.81 96 LEU A O 1
ATOM 719 N N . HIS A 1 97 ? 4.307 -5.183 7.749 1.00 74.06 97 HIS A N 1
ATOM 720 C CA . HIS A 1 97 ? 4.378 -4.364 8.966 1.00 74.06 97 HIS A CA 1
ATOM 721 C C . HIS A 1 97 ? 3.367 -3.208 8.975 1.00 74.06 97 HIS A C 1
ATOM 723 O O . HIS A 1 97 ? 2.885 -2.818 10.034 1.00 74.06 97 HIS A O 1
ATOM 729 N N . THR A 1 98 ? 3.002 -2.677 7.806 1.00 68.50 98 THR A N 1
ATOM 730 C CA . THR A 1 98 ? 2.012 -1.592 7.667 1.00 68.50 98 THR A CA 1
ATOM 731 C C . THR A 1 98 ? 0.643 -1.962 8.246 1.00 68.50 98 THR A C 1
ATOM 733 O O . THR A 1 98 ? -0.099 -1.091 8.683 1.00 68.50 98 THR A O 1
ATOM 736 N N . CYS A 1 99 ? 0.321 -3.255 8.303 1.00 65.38 99 CYS A N 1
ATOM 737 C CA . CYS A 1 99 ? -0.943 -3.777 8.819 1.00 65.38 99 CYS A CA 1
ATOM 738 C C . CYS A 1 99 ? -0.961 -3.937 10.349 1.00 65.38 99 CYS A C 1
ATOM 740 O O . CYS A 1 99 ? -1.964 -4.379 10.902 1.00 65.38 99 CYS A O 1
ATOM 742 N N . SER A 1 100 ? 0.140 -3.606 11.039 1.00 49.91 100 SER A N 1
ATOM 743 C CA . SER A 1 100 ? 0.352 -3.857 12.473 1.00 49.91 100 SER A CA 1
ATOM 744 C C . SER A 1 100 ? -0.454 -2.944 13.417 1.00 49.91 100 SER A C 1
ATOM 746 O O . SER A 1 100 ? -0.164 -2.900 14.609 1.00 49.91 100 SER A O 1
ATOM 748 N N . GLY A 1 101 ? -1.457 -2.224 12.912 1.00 48.06 101 GLY A N 1
ATOM 749 C CA . GLY A 1 101 ? -2.403 -1.433 13.706 1.00 48.06 101 GLY A CA 1
ATOM 750 C C . GLY A 1 101 ? -3.716 -2.167 13.995 1.00 48.06 101 GLY A C 1
ATOM 751 O O . GLY A 1 101 ? -4.770 -1.553 13.851 1.00 48.06 101 GLY A O 1
ATOM 752 N N . ARG A 1 102 ? -3.662 -3.471 14.309 1.00 42.75 102 ARG A N 1
ATOM 753 C CA . ARG A 1 102 ? -4.814 -4.200 14.873 1.00 42.75 102 ARG A CA 1
ATOM 754 C C . ARG A 1 102 ? -5.054 -3.797 16.321 1.00 42.75 102 ARG A C 1
ATOM 756 O O . ARG A 1 102 ? -4.048 -3.590 17.034 1.00 42.75 102 ARG A O 1
#

Secondary structure (DSSP, 8-state):
--TTEEEE-TT-S-HHHHHHHHHHH-TT--EEEETT-TT--HHHHHHHHHHHHHHHHHHHHHT--TT-S--EEE-TT-TT--HHHHHHHHHH-TT-GGG---

pLDDT: mean 73.94, std 11.83, range [42.75, 89.62]

InterPro domains:
  IPR006553 Leucine-rich repeat, cysteine-containing subtype [SM00367] (26-51)
  IPR006553 Leucine-rich repeat, cysteine-containing subtype [SM00367] (67-92)
  IPR032675 Leucine-rich repeat domain superfamily [G3DSA:3.80.10.10] (3-100)

Organism: Trifolium pratense (NCBI:txid57577)